Protein AF-A0AAW0K4C6-F1 (afdb_monomer)

Sequence (108 aa):
MDMCTRLPRHKAIMAHTYTTPWLLVVAELLILVSITESKVPAIIVFGDSTVDAGNNNVYVTLVKSNFRPYGRDFAGGRPTGRFSNGRIPPDFISEAFVPPPPLPKINY

Solvent-accessible surface area (backbone atoms only — not comparable to full-atom values): 6890 Å² total; per-residue (Å²): 140,83,86,80,86,74,77,60,68,70,60,55,53,55,52,50,68,63,47,52,60,54,53,49,54,52,49,53,52,53,52,55,61,71,69,61,78,85,73,44,94,74,85,86,85,84,81,57,63,74,66,36,76,25,68,61,66,82,52,97,58,98,71,77,25,68,46,84,73,19,10,47,74,37,94,84,45,50,44,58,22,20,77,33,40,49,83,44,68,62,54,60,52,40,69,75,38,36,75,80,77,80,76,82,82,81,81,130

InterPro domains:
  IPR036514 SGNH hydrolase superfamily [G3DSA:3.40.50.1110] (33-108)
  IPR050592 GDSL lipolytic enzyme [PTHR45642] (30-98)

pLDDT: mean 81.93, std 11.01, range [44.47, 94.88]

Secondary structure (DSSP, 8-state):
--------HHHHHHHHHHHHHHHHHHHHHHHHHHH-----S------STTT-SSGGGTS--S---SSTTTTTTSTT----SSSSSS--HHHHHHHHHSPPPPPP----

Mean predicted aligned error: 12.18 Å

Foldseek 3Di:
DDDDDDDDPVVVVVVCVVVVVVVVVVVVVVVVVVPDDQADADDDDDDDLLPDQQPVVVDDDPDWQQDPPACCPPDPNGRRRHPHVHDGPVVVVCVVHHDDDPDPDPDD

Structure (mmCIF, N/CA/C/O backbone):
data_AF-A0AAW0K4C6-F1
#
_entry.id   AF-A0AAW0K4C6-F1
#
loop_
_atom_site.group_PDB
_atom_site.id
_atom_site.type_symbol
_atom_site.label_atom_id
_atom_site.label_alt_id
_atom_site.label_comp_id
_atom_site.label_asym_id
_atom_site.label_entity_id
_atom_site.label_seq_id
_atom_site.pdbx_PDB_ins_code
_atom_site.Cartn_x
_atom_site.Cartn_y
_atom_site.Cartn_z
_atom_site.occupancy
_atom_site.B_iso_or_equiv
_atom_site.auth_seq_id
_atom_site.auth_comp_id
_atom_site.auth_asym_id
_atom_site.auth_atom_id
_atom_site.pdbx_PDB_model_num
ATOM 1 N N . MET A 1 1 ? 63.226 -11.964 -36.487 1.00 46.97 1 MET A N 1
ATOM 2 C CA . MET A 1 1 ? 62.438 -10.866 -37.089 1.00 46.97 1 MET A CA 1
ATOM 3 C C . MET A 1 1 ? 61.650 -11.467 -38.238 1.00 46.97 1 MET A C 1
ATOM 5 O O . MET A 1 1 ? 62.233 -12.250 -38.963 1.00 46.97 1 MET A O 1
ATOM 9 N N . ASP A 1 2 ? 60.391 -11.205 -38.518 1.00 62.09 2 ASP A N 1
ATOM 10 C CA . ASP A 1 2 ? 59.280 -10.533 -37.855 1.00 62.09 2 ASP A CA 1
ATOM 11 C C . ASP A 1 2 ? 58.101 -10.872 -38.791 1.00 62.09 2 ASP A C 1
ATOM 13 O O . ASP A 1 2 ? 58.169 -10.560 -39.977 1.00 62.09 2 ASP A O 1
ATOM 17 N N . MET A 1 3 ? 57.081 -11.598 -38.330 1.00 44.47 3 MET A N 1
ATOM 18 C CA . MET A 1 3 ? 55.871 -11.886 -39.123 1.00 44.47 3 MET A CA 1
ATOM 19 C C . MET A 1 3 ? 54.642 -11.622 -38.255 1.00 44.47 3 MET A C 1
ATOM 21 O O . MET A 1 3 ? 53.819 -12.489 -37.977 1.00 44.47 3 MET A O 1
ATOM 25 N N . CYS A 1 4 ? 54.559 -10.378 -37.789 1.00 54.62 4 CYS A N 1
ATOM 26 C CA . CYS A 1 4 ? 53.401 -9.829 -37.106 1.00 54.62 4 CYS A CA 1
ATOM 27 C C . CYS A 1 4 ? 52.230 -9.635 -38.092 1.00 54.62 4 CYS A C 1
ATOM 29 O O . CYS A 1 4 ? 52.296 -8.876 -39.064 1.00 54.62 4 CYS A O 1
ATOM 31 N N . THR A 1 5 ? 51.145 -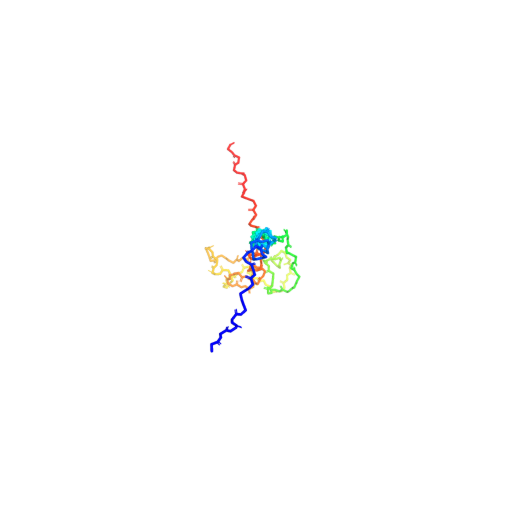10.350 -37.816 1.00 58.41 5 THR A N 1
ATOM 32 C CA . THR A 1 5 ? 49.851 -10.402 -38.502 1.00 58.41 5 THR A CA 1
ATOM 33 C C . THR A 1 5 ? 49.136 -9.042 -38.554 1.00 58.41 5 THR A C 1
ATOM 35 O O . THR A 1 5 ? 48.284 -8.739 -37.718 1.00 58.41 5 THR A O 1
ATOM 38 N N . ARG A 1 6 ? 49.435 -8.202 -39.553 1.00 61.72 6 ARG A N 1
ATOM 39 C CA . ARG A 1 6 ? 48.671 -6.968 -39.820 1.00 61.72 6 ARG A CA 1
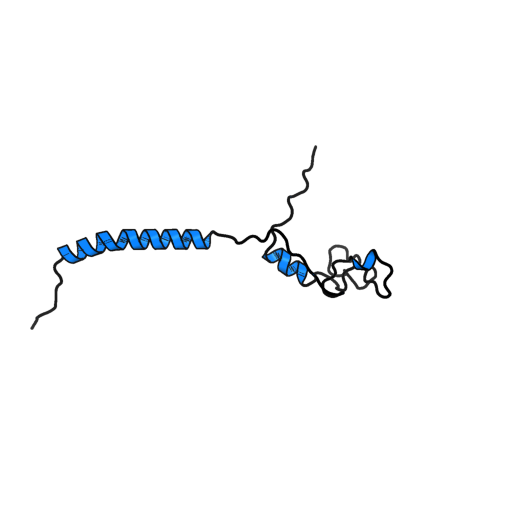ATOM 40 C C . ARG A 1 6 ? 47.462 -7.264 -40.714 1.00 61.72 6 ARG A C 1
ATOM 42 O O . ARG A 1 6 ? 47.600 -7.402 -41.927 1.00 61.72 6 ARG A O 1
ATOM 49 N N . LEU A 1 7 ? 46.267 -7.336 -40.119 1.00 62.50 7 LEU A N 1
ATOM 50 C CA . LEU A 1 7 ? 45.004 -7.323 -40.868 1.00 62.50 7 LEU A CA 1
ATOM 51 C C . LEU A 1 7 ? 44.940 -6.072 -41.769 1.00 62.50 7 LEU A C 1
ATOM 53 O O . LEU A 1 7 ? 45.313 -4.978 -41.334 1.00 62.50 7 LEU A O 1
ATOM 57 N N . PRO A 1 8 ? 44.476 -6.195 -43.024 1.00 71.44 8 PRO A N 1
ATOM 58 C CA . PRO A 1 8 ? 44.483 -5.079 -43.957 1.00 71.44 8 PRO A CA 1
ATOM 59 C C . PRO A 1 8 ? 43.475 -4.003 -43.522 1.00 71.44 8 PRO A C 1
ATOM 61 O O . PRO A 1 8 ? 42.306 -4.303 -43.274 1.00 71.44 8 PRO A O 1
ATOM 64 N N . ARG A 1 9 ? 43.922 -2.738 -43.456 1.00 68.62 9 ARG A N 1
ATOM 65 C CA . ARG A 1 9 ? 43.159 -1.588 -42.914 1.00 68.62 9 ARG A CA 1
ATOM 66 C C . ARG A 1 9 ? 41.728 -1.459 -43.456 1.00 68.62 9 ARG A C 1
ATOM 68 O O . ARG A 1 9 ? 40.842 -1.056 -42.715 1.00 68.62 9 ARG A O 1
ATOM 75 N N . HIS A 1 10 ? 41.478 -1.831 -44.714 1.00 63.00 10 HIS A N 1
ATOM 76 C CA . HIS A 1 10 ? 40.143 -1.757 -45.319 1.00 63.00 10 HIS A CA 1
ATOM 77 C C . HIS A 1 10 ? 39.131 -2.731 -44.687 1.00 63.00 10 HIS A C 1
ATOM 79 O O . HIS A 1 10 ? 37.949 -2.409 -44.599 1.00 63.00 10 HIS A O 1
ATOM 85 N N . LYS A 1 11 ? 39.578 -3.899 -44.198 1.00 66.75 11 LYS A N 1
ATOM 86 C CA . LYS A 1 11 ? 38.705 -4.869 -43.514 1.00 66.75 11 LYS A CA 1
ATOM 87 C C . LYS A 1 11 ? 38.309 -4.385 -42.122 1.00 66.75 11 LYS A C 1
ATOM 89 O O . LYS A 1 11 ? 37.174 -4.594 -41.713 1.00 66.75 11 LYS A O 1
ATOM 94 N N . ALA A 1 12 ? 39.220 -3.697 -41.430 1.00 63.94 12 ALA A N 1
ATOM 95 C CA . ALA A 1 12 ? 38.928 -3.076 -40.140 1.00 63.94 12 ALA A CA 1
ATOM 96 C C . ALA A 1 12 ? 37.881 -1.958 -40.285 1.00 63.94 12 ALA A C 1
ATOM 98 O O . ALA A 1 12 ? 36.898 -1.947 -39.555 1.00 63.94 12 ALA A O 1
ATOM 99 N N . ILE A 1 13 ? 38.029 -1.077 -41.283 1.00 71.94 13 ILE A N 1
ATOM 100 C CA . ILE A 1 13 ? 37.076 0.018 -41.542 1.00 71.94 13 ILE A CA 1
ATOM 101 C C . ILE A 1 13 ? 35.675 -0.525 -41.863 1.00 71.94 13 ILE A C 1
ATOM 103 O O . ILE A 1 13 ? 34.702 -0.056 -41.279 1.00 71.94 13 ILE A O 1
ATOM 107 N N . MET A 1 14 ? 35.572 -1.557 -42.713 1.00 68.50 14 MET A N 1
ATOM 108 C CA . MET A 1 14 ? 34.282 -2.202 -42.988 1.00 68.50 14 MET A CA 1
ATOM 109 C C . MET A 1 14 ? 33.665 -2.840 -41.735 1.00 68.50 14 MET A C 1
ATOM 111 O O . MET A 1 14 ? 32.472 -2.685 -41.496 1.00 68.50 14 MET A O 1
ATOM 115 N N . ALA A 1 15 ? 34.450 -3.518 -40.893 1.00 69.75 15 ALA A N 1
ATOM 116 C CA . ALA A 1 15 ? 33.936 -4.097 -39.650 1.00 69.75 15 ALA A CA 1
ATOM 117 C C . ALA A 1 15 ? 33.393 -3.022 -38.689 1.00 69.75 15 ALA A C 1
ATOM 119 O O . ALA A 1 15 ? 32.349 -3.216 -38.063 1.00 69.75 15 ALA A O 1
ATOM 120 N N . HIS A 1 16 ? 34.050 -1.863 -38.611 1.00 69.44 16 HIS A N 1
ATOM 121 C CA . HIS A 1 16 ? 33.585 -0.739 -37.798 1.00 69.44 16 HIS A CA 1
ATOM 122 C C . HIS A 1 16 ? 32.274 -0.137 -38.313 1.00 69.44 16 HIS A C 1
ATOM 124 O O . HIS A 1 16 ? 31.408 0.174 -37.502 1.00 69.44 16 HIS A O 1
ATOM 130 N N . THR A 1 17 ? 32.073 -0.030 -39.630 1.00 77.94 17 THR A N 1
ATOM 131 C CA . THR A 1 17 ? 30.820 0.517 -40.188 1.00 77.94 17 THR A CA 1
ATOM 132 C C . THR A 1 17 ? 29.594 -0.359 -39.923 1.00 77.94 17 THR A C 1
ATOM 134 O O . THR A 1 17 ? 28.491 0.168 -39.842 1.00 77.94 17 THR A O 1
ATOM 137 N N . TYR A 1 18 ? 29.767 -1.676 -39.754 1.00 79.38 18 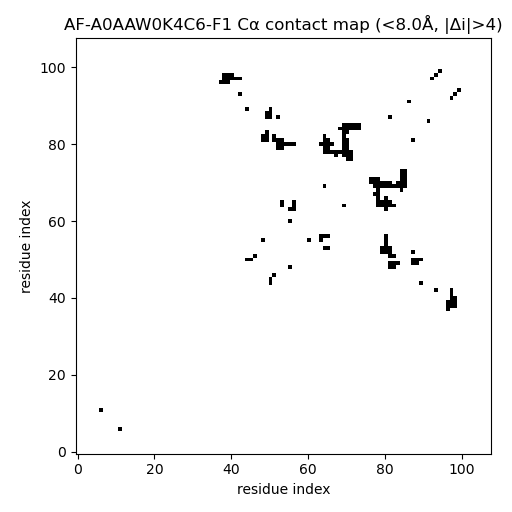TYR A N 1
ATOM 138 C CA . TYR A 1 18 ? 28.656 -2.590 -39.443 1.00 79.38 18 TYR A CA 1
ATOM 139 C C . TYR A 1 18 ? 28.416 -2.782 -37.939 1.00 79.38 18 TYR A C 1
ATOM 141 O O . TYR A 1 18 ? 27.294 -3.061 -37.527 1.00 79.38 18 TYR A O 1
ATOM 149 N N . THR A 1 19 ? 29.447 -2.634 -37.105 1.00 81.69 19 THR A N 1
ATOM 150 C CA . THR A 1 19 ? 29.347 -2.883 -35.653 1.00 81.69 19 THR A CA 1
ATOM 151 C C . THR A 1 19 ? 28.867 -1.669 -34.861 1.00 81.69 19 THR A C 1
ATOM 153 O O . THR A 1 19 ? 28.137 -1.832 -33.886 1.00 81.69 19 THR A O 1
ATOM 156 N N . THR A 1 20 ? 29.211 -0.450 -35.282 1.00 84.69 20 THR A N 1
ATOM 157 C CA . THR A 1 20 ? 28.769 0.785 -34.615 1.00 84.69 20 THR A CA 1
ATOM 158 C C . THR A 1 20 ? 27.250 1.000 -34.603 1.00 84.69 20 THR A C 1
ATOM 160 O O . THR A 1 20 ? 26.749 1.305 -33.521 1.00 84.69 20 THR A O 1
ATOM 163 N N . PRO A 1 21 ? 26.469 0.799 -35.690 1.00 92.25 21 PRO A N 1
ATOM 164 C CA . PRO A 1 21 ? 25.019 0.987 -35.624 1.00 92.25 21 PRO A CA 1
ATOM 165 C C . PRO A 1 21 ? 24.353 -0.027 -34.689 1.00 92.25 21 PRO A C 1
ATOM 167 O O . PRO A 1 21 ? 23.436 0.327 -33.959 1.00 92.25 21 PRO A O 1
ATOM 170 N N . TRP A 1 22 ? 24.849 -1.266 -34.642 1.00 92.19 22 TRP A N 1
ATOM 171 C CA . TRP A 1 22 ? 24.332 -2.285 -33.728 1.00 92.19 22 TRP A CA 1
ATOM 172 C C . TRP A 1 22 ? 24.553 -1.905 -32.261 1.00 92.19 22 TRP A C 1
ATOM 174 O O . TRP A 1 22 ? 23.642 -2.020 -31.445 1.00 92.19 22 TRP A O 1
ATOM 184 N N . LEU A 1 23 ? 25.742 -1.396 -31.928 1.00 91.81 23 LEU A N 1
ATOM 185 C CA . LEU A 1 23 ? 26.042 -0.920 -30.576 1.00 91.81 23 LEU A CA 1
ATOM 186 C C . LEU A 1 23 ? 25.157 0.264 -30.170 1.00 91.81 23 LEU A C 1
ATOM 188 O O . LEU A 1 23 ? 24.727 0.321 -29.020 1.00 91.81 23 LEU A O 1
ATOM 192 N N . LEU A 1 24 ? 24.851 1.172 -31.101 1.00 93.31 24 LEU A N 1
ATOM 193 C CA . LEU A 1 24 ? 23.944 2.296 -30.853 1.00 93.31 24 LEU A CA 1
ATOM 194 C C . LEU A 1 24 ? 22.505 1.827 -30.615 1.00 93.31 24 LEU A C 1
ATOM 196 O O . LEU A 1 24 ? 21.898 2.235 -29.632 1.00 93.31 24 LEU A O 1
ATOM 200 N N . VAL A 1 25 ? 21.995 0.903 -31.434 1.00 94.88 25 VAL A N 1
ATOM 201 C CA . VAL A 1 25 ? 20.651 0.325 -31.253 1.00 94.88 25 VAL A CA 1
ATOM 202 C C . VAL A 1 25 ? 20.533 -0.406 -29.914 1.00 94.88 25 VAL A C 1
ATOM 204 O O . VAL A 1 25 ? 19.537 -0.258 -29.208 1.00 94.88 25 VAL A O 1
ATOM 207 N N . VAL A 1 26 ? 21.557 -1.173 -29.526 1.00 94.75 26 VAL A N 1
ATOM 208 C CA . VAL A 1 26 ? 21.584 -1.838 -28.215 1.00 94.75 26 VAL A CA 1
ATOM 209 C C . VAL A 1 26 ? 21.62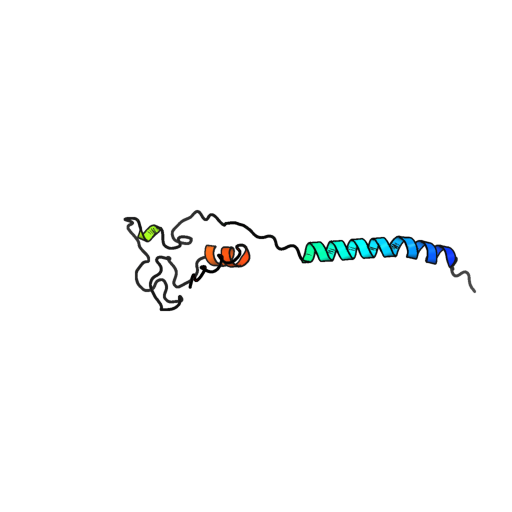0 -0.806 -27.086 1.00 94.75 26 VAL A C 1
ATOM 211 O O . VAL A 1 26 ? 20.890 -0.960 -26.111 1.00 94.75 26 VAL A O 1
ATOM 214 N N . ALA A 1 27 ? 22.413 0.260 -27.212 1.00 94.56 27 ALA A N 1
ATOM 215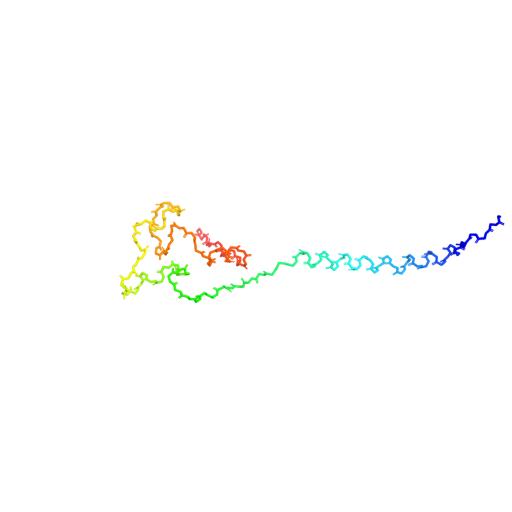 C CA . ALA A 1 27 ? 22.462 1.324 -26.212 1.00 94.56 27 ALA A CA 1
ATOM 216 C C . ALA A 1 27 ? 21.110 2.046 -26.066 1.00 94.56 27 ALA A C 1
ATOM 218 O O . ALA A 1 27 ? 20.648 2.248 -24.945 1.00 94.56 27 ALA A O 1
ATOM 219 N N . GLU A 1 28 ? 20.441 2.371 -27.172 1.00 93.06 28 GLU A N 1
ATOM 220 C CA . GLU A 1 28 ? 19.103 2.976 -27.171 1.00 93.06 28 GLU A CA 1
ATOM 221 C C . GLU A 1 28 ? 18.056 2.055 -26.533 1.00 93.06 28 GLU A C 1
ATOM 223 O O . GLU A 1 28 ? 17.254 2.506 -25.713 1.00 93.06 28 GLU A O 1
ATOM 228 N N . LEU A 1 29 ? 18.099 0.753 -26.834 1.00 92.81 29 LEU A N 1
ATOM 229 C CA . LEU A 1 29 ? 17.208 -0.233 -26.222 1.00 92.81 29 LEU A CA 1
ATOM 230 C C . LEU A 1 29 ? 17.434 -0.343 -24.705 1.00 92.81 29 LEU A C 1
ATOM 232 O O . LEU A 1 29 ? 16.472 -0.405 -23.941 1.00 92.81 29 LEU A O 1
ATOM 236 N N . LEU A 1 30 ? 18.691 -0.329 -24.254 1.00 91.75 30 LEU A N 1
ATOM 237 C CA . LEU A 1 30 ? 19.031 -0.357 -22.828 1.00 91.75 30 LEU A CA 1
ATOM 238 C C . LEU A 1 30 ? 18.562 0.909 -22.097 1.00 91.75 30 LEU A C 1
ATOM 240 O O . LEU A 1 30 ? 18.084 0.824 -20.962 1.00 91.75 30 LEU A O 1
ATOM 244 N N . ILE A 1 31 ? 18.643 2.073 -22.748 1.00 92.56 31 ILE A N 1
ATOM 245 C CA . ILE A 1 31 ? 18.099 3.329 -22.214 1.00 92.56 31 ILE A CA 1
ATOM 246 C C . ILE A 1 31 ? 16.573 3.235 -22.100 1.00 92.56 31 ILE A C 1
ATOM 248 O O . ILE A 1 31 ? 16.027 3.577 -21.052 1.00 92.56 31 ILE A O 1
ATOM 252 N N . LEU A 1 32 ? 15.888 2.711 -23.123 1.00 89.38 32 LEU A N 1
ATOM 253 C CA . LEU A 1 32 ? 14.432 2.542 -23.116 1.00 89.38 32 LEU A CA 1
ATOM 254 C C . LEU A 1 32 ? 13.955 1.625 -21.977 1.00 89.38 32 LEU A C 1
ATOM 256 O O . LEU A 1 32 ? 12.987 1.948 -21.294 1.00 89.38 32 LEU A O 1
ATOM 260 N N . VAL A 1 33 ? 14.651 0.513 -21.733 1.00 87.12 33 VAL A N 1
ATOM 261 C CA . VAL A 1 33 ? 14.342 -0.397 -20.613 1.00 87.12 33 VAL A CA 1
ATOM 262 C C . VAL A 1 33 ? 14.597 0.272 -19.257 1.00 87.12 33 VAL A C 1
ATOM 264 O O . VAL A 1 33 ? 13.866 0.036 -18.301 1.00 87.12 33 VAL A O 1
ATOM 267 N N . SER A 1 34 ? 15.597 1.151 -19.167 1.00 84.25 34 SER A N 1
ATOM 268 C CA . SER A 1 34 ? 15.917 1.863 -17.922 1.00 84.25 34 SER A CA 1
ATOM 269 C C . SER A 1 34 ? 14.871 2.918 -17.543 1.00 84.25 34 SER A C 1
ATOM 271 O O . SER A 1 34 ? 14.730 3.232 -16.364 1.00 84.25 34 SER A O 1
ATOM 273 N N . ILE A 1 35 ? 14.135 3.467 -18.517 1.00 83.31 35 ILE A N 1
ATOM 274 C CA . ILE A 1 35 ? 13.086 4.473 -18.272 1.00 83.31 35 ILE A CA 1
ATOM 275 C C . ILE A 1 35 ? 11.693 3.867 -18.061 1.00 83.31 35 ILE A C 1
ATOM 277 O O . ILE A 1 35 ? 10.754 4.595 -17.733 1.00 83.31 35 ILE A O 1
ATOM 281 N N . THR A 1 36 ? 11.517 2.557 -18.258 1.00 77.06 36 THR A N 1
ATOM 282 C CA . THR A 1 36 ? 10.210 1.922 -18.064 1.00 77.06 36 THR A CA 1
ATOM 283 C C . THR A 1 36 ? 9.947 1.674 -16.579 1.00 77.06 36 THR A C 1
ATOM 285 O O . THR A 1 36 ? 10.527 0.772 -15.980 1.00 77.06 36 THR A O 1
ATOM 288 N N . GLU A 1 37 ? 9.038 2.444 -15.982 1.00 74.56 37 GLU A N 1
ATOM 289 C CA . GLU A 1 37 ? 8.512 2.164 -14.642 1.00 74.56 37 GLU A CA 1
ATOM 290 C C . GLU A 1 37 ? 7.322 1.197 -14.726 1.00 74.56 37 GLU A C 1
ATOM 292 O O . GLU A 1 37 ? 6.298 1.502 -15.346 1.00 74.56 37 GLU A O 1
ATOM 297 N N . SER A 1 38 ? 7.407 0.042 -14.062 1.00 73.06 38 SER A N 1
ATOM 298 C CA . SER A 1 38 ? 6.264 -0.861 -13.903 1.00 73.06 38 SER A CA 1
ATOM 299 C C . SER A 1 38 ? 5.340 -0.348 -12.794 1.00 73.06 38 SER A C 1
ATOM 301 O O . SER A 1 38 ? 5.630 -0.527 -11.610 1.00 73.06 38 SER A O 1
ATOM 303 N N . LYS A 1 39 ? 4.225 0.288 -13.164 1.00 78.12 39 LYS A N 1
ATOM 304 C CA . LYS A 1 39 ? 3.214 0.770 -12.208 1.00 78.12 39 LYS A CA 1
ATOM 305 C C . LYS A 1 39 ? 2.115 -0.265 -12.029 1.00 78.12 39 LYS A C 1
ATOM 307 O O . LYS A 1 39 ? 1.543 -0.738 -13.011 1.00 78.12 39 LYS A O 1
ATOM 312 N N . VAL A 1 40 ? 1.802 -0.591 -10.778 1.00 85.06 40 VAL A N 1
ATOM 313 C CA . VAL A 1 40 ? 0.691 -1.486 -10.446 1.00 85.06 40 VAL A CA 1
ATOM 314 C C . VAL A 1 40 ? -0.549 -0.629 -10.170 1.00 85.06 40 VAL A C 1
ATOM 316 O O . VAL A 1 40 ? -0.480 0.278 -9.341 1.00 85.06 40 VAL A O 1
ATOM 319 N N . PRO A 1 41 ? -1.692 -0.876 -10.842 1.00 83.75 41 PRO A N 1
ATOM 320 C CA . PRO A 1 41 ? -2.875 -0.026 -10.698 1.00 83.75 41 PRO A CA 1
ATOM 321 C C . PRO A 1 41 ? -3.537 -0.144 -9.319 1.00 83.75 41 PRO A C 1
ATOM 323 O O . PRO A 1 41 ? -4.128 0.822 -8.845 1.00 83.75 41 PRO A O 1
ATOM 326 N N . ALA A 1 42 ? -3.459 -1.316 -8.681 1.00 87.12 42 ALA A N 1
ATOM 327 C CA . ALA A 1 42 ? -4.010 -1.559 -7.353 1.00 87.12 42 ALA A CA 1
ATOM 328 C C . ALA A 1 42 ? -3.356 -2.776 -6.685 1.00 87.12 42 ALA A C 1
ATOM 330 O O . ALA A 1 42 ? -2.957 -3.727 -7.357 1.00 87.12 42 ALA A O 1
ATOM 331 N N . ILE A 1 43 ? -3.325 -2.769 -5.352 1.00 88.94 43 ILE A N 1
ATOM 332 C CA . ILE A 1 43 ? -2.972 -3.927 -4.527 1.00 88.94 43 ILE A CA 1
ATOM 333 C C . ILE A 1 43 ? -4.221 -4.336 -3.752 1.00 88.94 43 ILE A C 1
ATOM 335 O O . ILE A 1 43 ? -4.814 -3.518 -3.050 1.00 88.94 43 ILE A O 1
ATOM 339 N N . ILE A 1 44 ? -4.607 -5.604 -3.869 1.00 91.75 44 ILE A N 1
ATOM 340 C CA . ILE A 1 44 ? -5.702 -6.192 -3.095 1.00 91.75 44 ILE A CA 1
ATOM 341 C C . ILE A 1 44 ? -5.074 -7.059 -2.008 1.00 91.75 44 ILE A C 1
ATOM 343 O O . ILE A 1 44 ? -4.322 -7.985 -2.309 1.00 91.75 44 ILE A O 1
ATOM 347 N N . VAL A 1 45 ? -5.361 -6.739 -0.748 1.00 91.69 45 VAL A N 1
ATOM 348 C CA . VAL A 1 45 ? -4.751 -7.391 0.414 1.00 91.69 45 VAL A CA 1
ATOM 349 C C . VAL A 1 45 ? -5.796 -8.211 1.154 1.00 91.69 45 VAL A C 1
ATOM 351 O O . VAL A 1 45 ? -6.827 -7.687 1.566 1.00 91.69 45 VAL A O 1
ATOM 354 N N . PHE A 1 46 ? -5.495 -9.491 1.350 1.00 93.88 46 PHE A N 1
ATOM 355 C CA . PHE A 1 46 ? -6.274 -10.407 2.176 1.00 93.88 46 PHE A CA 1
ATOM 356 C C . PHE A 1 46 ? -5.433 -10.833 3.377 1.00 93.88 46 PHE A C 1
ATOM 358 O O . PHE A 1 46 ? -4.232 -11.067 3.234 1.00 93.88 46 PHE A O 1
ATOM 365 N N . GLY A 1 47 ? -6.049 -10.952 4.551 1.00 92.75 47 GLY A N 1
ATOM 366 C CA . GLY A 1 47 ? -5.353 -11.418 5.746 1.00 92.75 47 GLY A CA 1
ATOM 367 C C . GLY A 1 47 ? -6.114 -11.136 7.036 1.00 92.75 47 GLY A C 1
ATOM 368 O O . GLY A 1 47 ? -7.339 -11.026 7.034 1.00 92.75 47 GLY A O 1
ATOM 369 N N . ASP A 1 48 ? -5.358 -11.050 8.127 1.00 89.44 48 ASP A N 1
ATOM 370 C CA . ASP A 1 48 ? -5.843 -10.819 9.486 1.00 89.44 48 ASP A CA 1
ATOM 371 C C . ASP A 1 48 ? -5.571 -9.378 9.969 1.00 89.44 48 ASP A C 1
ATOM 373 O O . ASP A 1 48 ? -5.340 -8.458 9.180 1.00 89.44 48 ASP A O 1
ATOM 377 N N . SER A 1 49 ? -5.591 -9.173 11.288 1.00 89.44 49 SER A N 1
ATOM 378 C CA . SER A 1 49 ? -5.337 -7.889 11.946 1.00 89.44 49 SER A CA 1
ATOM 379 C C . SER A 1 49 ? -4.001 -7.235 11.572 1.00 89.44 49 SER A C 1
ATOM 381 O O . SER A 1 49 ? -3.896 -6.010 11.637 1.00 89.44 49 SER A O 1
ATOM 383 N N . THR A 1 50 ? -2.995 -8.010 11.158 1.00 90.88 50 THR A N 1
ATOM 384 C CA . THR A 1 50 ? -1.649 -7.520 10.806 1.00 90.88 50 THR A CA 1
ATOM 385 C C . THR A 1 50 ? -1.659 -6.645 9.555 1.00 90.88 50 THR A C 1
ATOM 387 O O . THR A 1 50 ? -0.845 -5.730 9.412 1.00 90.88 50 THR A O 1
ATOM 390 N N . VAL A 1 51 ? -2.583 -6.926 8.638 1.00 91.75 51 VAL A N 1
ATOM 391 C CA . VAL A 1 51 ? -2.722 -6.218 7.360 1.00 91.75 51 VAL A CA 1
ATOM 392 C C . VAL A 1 51 ? -3.996 -5.379 7.298 1.00 91.75 51 VAL A C 1
ATOM 394 O O . VAL A 1 51 ? -4.251 -4.719 6.291 1.00 91.75 51 VAL A O 1
ATOM 397 N N . ASP A 1 52 ? -4.786 -5.375 8.372 1.00 89.88 52 ASP A N 1
ATOM 398 C CA . ASP A 1 52 ? -6.018 -4.607 8.446 1.00 89.88 52 ASP A CA 1
ATOM 399 C C . ASP A 1 52 ? -5.743 -3.117 8.708 1.00 89.88 52 ASP A C 1
ATOM 401 O O . ASP A 1 52 ? -5.213 -2.708 9.746 1.00 89.88 52 ASP A O 1
ATOM 405 N N . ALA A 1 53 ? -6.165 -2.288 7.755 1.00 87.69 53 ALA A N 1
ATOM 406 C CA . ALA A 1 53 ? -6.073 -0.836 7.816 1.00 87.69 53 ALA A CA 1
ATOM 407 C C . ALA A 1 53 ? -7.143 -0.178 8.715 1.00 87.69 53 ALA A C 1
ATOM 409 O O . ALA A 1 53 ? -7.148 1.050 8.834 1.00 87.69 53 ALA A O 1
ATOM 410 N N . GLY A 1 54 ? -8.036 -0.965 9.327 1.00 88.06 54 GLY A N 1
ATOM 411 C CA . GLY A 1 54 ? -9.104 -0.496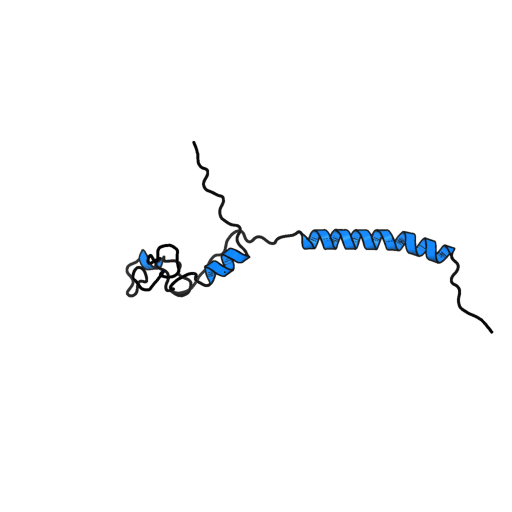 10.216 1.00 88.06 54 GLY A CA 1
ATOM 412 C C . GLY A 1 54 ? -10.509 -0.940 9.825 1.00 88.06 54 GLY A C 1
ATOM 413 O O . GLY A 1 54 ? -11.481 -0.438 10.394 1.00 88.06 54 GLY A O 1
ATOM 414 N N . ASN A 1 55 ? -10.638 -1.893 8.902 1.00 88.00 55 ASN A N 1
ATOM 415 C CA . ASN A 1 55 ? -11.911 -2.496 8.517 1.00 88.00 55 ASN A CA 1
ATOM 416 C C . ASN A 1 55 ? -12.617 -3.131 9.728 1.00 88.00 55 ASN A C 1
ATOM 418 O O . ASN A 1 55 ? -13.833 -3.019 9.893 1.00 88.00 55 ASN A O 1
ATOM 422 N N . ASN A 1 56 ? -11.845 -3.712 10.645 1.00 86.50 56 ASN A N 1
ATOM 423 C CA . ASN A 1 56 ? -12.345 -4.320 11.872 1.00 86.50 56 ASN A CA 1
ATOM 424 C C . ASN A 1 56 ? -13.042 -3.334 12.838 1.00 86.50 56 ASN A C 1
ATOM 426 O O . ASN A 1 56 ? -13.780 -3.753 13.729 1.00 86.50 56 ASN A O 1
ATOM 430 N N . ASN A 1 57 ? -12.885 -2.018 12.661 1.00 84.75 57 ASN A N 1
ATOM 431 C CA . ASN A 1 57 ? -13.612 -1.041 13.478 1.00 84.75 57 ASN A CA 1
ATOM 432 C C . ASN A 1 57 ? -15.093 -0.920 13.111 1.00 84.75 57 ASN A C 1
ATOM 434 O O . ASN A 1 57 ? -15.890 -0.540 13.976 1.00 84.75 57 ASN A O 1
ATOM 438 N N . VAL A 1 58 ? -15.442 -1.230 11.859 1.00 84.69 58 VAL A N 1
ATOM 439 C CA . VAL A 1 58 ? -16.800 -1.103 11.307 1.00 84.69 58 VAL A CA 1
ATOM 440 C C . VAL A 1 58 ? -17.719 -2.203 11.843 1.00 84.69 58 VAL A C 1
ATOM 442 O O . VAL A 1 58 ? -18.905 -1.968 12.061 1.00 84.69 58 VAL A O 1
ATOM 445 N N . TYR A 1 59 ? -17.167 -3.384 12.122 1.00 84.38 59 TYR A N 1
ATOM 446 C CA . TYR A 1 59 ? -17.923 -4.544 12.581 1.00 84.38 59 TYR A CA 1
ATOM 447 C C . TYR A 1 59 ? -17.856 -4.720 14.106 1.00 84.38 59 TYR A C 1
ATOM 449 O O . TYR A 1 59 ? -17.025 -4.134 14.813 1.00 84.38 59 TYR A O 1
ATOM 457 N N . VAL A 1 60 ? -18.783 -5.515 14.643 1.00 82.25 60 VAL A N 1
ATOM 458 C CA . VAL A 1 60 ? -18.786 -5.897 16.059 1.00 82.25 60 VAL A CA 1
ATOM 459 C C . VAL A 1 60 ? -17.869 -7.102 16.222 1.00 82.25 60 VAL A C 1
ATOM 461 O O . VAL A 1 60 ? -18.271 -8.243 16.013 1.00 82.25 60 VAL A O 1
ATOM 464 N N . THR A 1 61 ? -16.618 -6.831 16.569 1.00 81.56 61 THR A N 1
ATOM 465 C CA . THR A 1 61 ? -15.598 -7.842 16.844 1.00 81.56 61 THR A CA 1
ATOM 466 C C . THR A 1 61 ? -15.088 -7.714 18.273 1.00 81.56 61 THR A C 1
ATOM 468 O O . THR A 1 61 ? -15.197 -6.656 18.897 1.00 81.56 61 THR A O 1
ATOM 471 N N . LEU A 1 62 ? -14.559 -8.818 18.810 1.00 80.56 62 LEU A N 1
ATOM 472 C CA . LEU A 1 62 ? -14.111 -8.906 20.205 1.00 80.56 62 LEU A CA 1
ATOM 473 C C . LEU A 1 62 ? -12.903 -8.009 20.505 1.00 80.56 62 LEU A C 1
ATOM 475 O O . LEU A 1 62 ? -12.735 -7.563 21.635 1.00 80.56 62 LEU A O 1
ATOM 479 N N . VAL A 1 63 ? -12.059 -7.751 19.504 1.00 83.62 63 VAL A N 1
ATOM 480 C CA . VAL A 1 63 ? -10.821 -6.983 19.656 1.00 83.62 63 VAL A CA 1
ATOM 481 C C . VAL A 1 63 ? -10.823 -5.856 18.641 1.00 83.62 63 VAL A C 1
ATOM 483 O O . VAL A 1 63 ? -11.006 -6.112 17.456 1.00 83.62 63 VAL A O 1
ATOM 486 N N . LYS A 1 64 ? -10.590 -4.622 19.096 1.00 87.25 64 LYS A N 1
ATOM 487 C CA . LYS A 1 64 ? -10.464 -3.427 18.250 1.00 87.25 64 LYS A CA 1
ATOM 488 C C . LYS A 1 64 ? -9.104 -2.763 18.448 1.00 87.25 64 LYS A C 1
ATOM 490 O O . LYS A 1 64 ? -8.377 -3.083 19.380 1.00 87.25 64 LYS A O 1
ATOM 495 N N . SER A 1 65 ? -8.776 -1.828 17.571 1.00 86.00 65 SER A N 1
ATOM 496 C CA . SER A 1 65 ? -7.515 -1.070 17.577 1.00 86.00 65 SER A CA 1
ATOM 497 C C . SER A 1 65 ? -7.763 0.432 17.367 1.00 86.00 65 SER A C 1
ATOM 499 O O . SER A 1 65 ? -6.890 1.197 16.960 1.00 86.00 65 SER A O 1
ATOM 501 N N . ASN A 1 66 ? -8.982 0.886 17.672 1.00 84.88 66 ASN A N 1
ATOM 502 C CA . ASN A 1 66 ? -9.401 2.290 17.660 1.00 84.88 66 ASN A CA 1
ATOM 503 C C . ASN A 1 66 ? -9.155 3.013 18.999 1.00 84.88 66 ASN A C 1
ATOM 505 O O . ASN A 1 66 ? -9.774 4.041 19.270 1.00 84.88 66 ASN A O 1
ATOM 509 N N . PHE A 1 67 ? -8.255 2.498 19.836 1.00 86.12 67 PHE A N 1
ATOM 510 C CA . PHE A 1 67 ? -7.872 3.092 21.116 1.00 86.12 67 PHE A CA 1
ATOM 511 C C . PHE A 1 67 ? -6.345 3.171 21.253 1.00 86.12 67 PHE A C 1
ATOM 513 O O . PHE A 1 67 ? -5.599 2.561 20.492 1.00 86.12 67 PHE A O 1
ATOM 520 N N . ARG A 1 68 ? -5.855 3.963 22.211 1.00 85.12 68 ARG A N 1
ATOM 521 C CA . ARG A 1 68 ? -4.411 4.074 22.488 1.00 85.12 68 ARG A CA 1
ATOM 522 C C . ARG A 1 68 ? -3.886 2.738 23.038 1.00 85.12 68 ARG A C 1
ATOM 524 O O . ARG A 1 68 ? -4.562 2.163 23.879 1.00 85.12 68 ARG A O 1
ATOM 531 N N . PRO A 1 69 ? -2.693 2.255 22.658 1.00 86.38 69 PRO A N 1
ATOM 532 C CA . PRO A 1 69 ? -1.570 3.010 22.094 1.00 86.38 69 PRO A CA 1
ATOM 533 C C . PRO A 1 69 ? -1.510 3.053 20.560 1.00 86.38 69 PRO A C 1
ATOM 535 O O . PRO A 1 69 ? -0.607 3.691 20.023 1.00 86.38 69 PRO A O 1
ATOM 538 N N . TYR A 1 70 ? -2.445 2.408 19.860 1.00 87.56 70 TYR A N 1
ATOM 539 C CA . TYR A 1 70 ? -2.402 2.278 18.405 1.00 87.56 70 TYR A CA 1
ATOM 540 C C . TYR A 1 70 ? -2.450 3.637 17.701 1.00 87.56 70 TYR A C 1
ATOM 542 O O . TYR A 1 70 ? -3.103 4.572 18.166 1.00 87.56 70 TYR A O 1
ATOM 550 N N . GLY A 1 71 ? -1.737 3.749 16.582 1.00 85.00 71 GLY A N 1
ATOM 551 C CA . GLY A 1 71 ? -1.627 4.983 15.802 1.00 85.00 71 GLY A CA 1
ATOM 552 C C . GLY A 1 71 ? -0.780 6.110 16.415 1.00 85.00 71 GLY A C 1
ATOM 553 O O . GLY A 1 71 ? -0.814 7.229 15.904 1.00 85.00 71 GLY A O 1
ATOM 554 N N . ARG A 1 72 ? -0.020 5.855 17.491 1.00 86.44 72 ARG A N 1
ATOM 555 C CA . ARG A 1 72 ? 0.838 6.866 18.140 1.00 86.44 72 ARG A CA 1
ATOM 556 C C . ARG A 1 72 ? 1.875 7.499 17.207 1.00 86.44 72 ARG A C 1
ATOM 558 O O . ARG A 1 72 ? 2.175 8.677 17.373 1.00 86.44 72 ARG A O 1
ATOM 565 N N . ASP A 1 73 ? 2.400 6.739 16.256 1.00 87.12 73 ASP A N 1
ATOM 566 C CA . ASP A 1 73 ? 3.490 7.171 15.378 1.00 87.12 73 ASP A CA 1
ATOM 567 C C . ASP A 1 73 ? 2.961 7.899 14.122 1.00 87.12 73 ASP A C 1
ATOM 569 O O . ASP A 1 73 ? 3.740 8.430 13.333 1.00 87.12 73 ASP A O 1
ATOM 573 N N . PHE A 1 74 ? 1.636 7.969 13.933 1.00 83.56 74 PHE A N 1
ATOM 574 C CA . PHE A 1 74 ? 1.020 8.818 12.912 1.00 83.56 74 PHE A CA 1
ATOM 575 C C . PHE A 1 74 ? 0.920 10.279 13.365 1.00 83.56 74 PHE A C 1
ATOM 577 O O . PHE A 1 74 ? 0.860 10.591 14.556 1.00 83.56 74 PHE A O 1
ATOM 584 N N . ALA A 1 75 ? 0.831 11.192 12.392 1.00 80.00 75 ALA A N 1
ATOM 585 C CA . ALA A 1 75 ? 0.648 12.615 12.653 1.00 80.00 75 ALA A CA 1
ATOM 586 C C . ALA A 1 75 ? -0.589 12.856 13.544 1.00 80.00 75 ALA A C 1
ATOM 588 O O . ALA A 1 75 ? -1.717 12.515 13.190 1.00 80.00 75 ALA A O 1
ATOM 589 N N . GLY A 1 76 ? -0.359 13.433 14.726 1.00 81.06 76 GLY A N 1
ATOM 590 C CA . GLY A 1 76 ? -1.395 13.697 15.728 1.00 81.06 76 GLY A CA 1
ATOM 591 C C . GLY A 1 76 ? -1.649 12.565 16.731 1.00 81.06 76 GLY A C 1
ATOM 592 O O . GLY A 1 76 ? -2.493 12.744 17.609 1.00 81.06 76 GLY A O 1
ATOM 593 N N . GLY A 1 77 ? -0.949 11.426 16.638 1.00 81.31 77 GLY A N 1
ATOM 594 C CA . GLY A 1 77 ? -1.006 10.335 17.623 1.00 81.31 77 GLY A CA 1
ATOM 595 C C . GLY A 1 77 ? -2.413 9.776 17.860 1.00 81.31 77 GLY A C 1
ATOM 596 O O . GLY A 1 77 ? -2.752 9.369 18.977 1.00 81.31 77 GLY A O 1
ATOM 597 N N . ARG A 1 78 ? -3.274 9.845 16.837 1.00 81.25 78 ARG A N 1
ATOM 598 C CA . ARG A 1 78 ? -4.677 9.427 16.915 1.00 81.25 78 ARG A CA 1
ATOM 599 C C . ARG A 1 78 ? -4.790 7.941 16.571 1.00 81.25 78 ARG A C 1
ATOM 601 O O . ARG A 1 78 ? -4.203 7.521 15.576 1.00 81.25 78 ARG A O 1
ATOM 608 N N . PRO A 1 79 ? -5.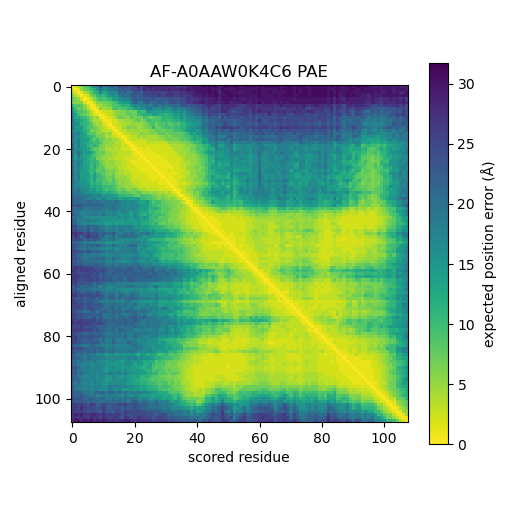591 7.163 17.320 1.00 81.88 79 PRO A N 1
ATOM 609 C CA . PRO A 1 79 ? -5.868 5.781 16.960 1.00 81.88 79 PRO A CA 1
ATOM 610 C C . PRO A 1 79 ? -6.460 5.678 15.561 1.00 81.88 79 PRO A C 1
ATOM 612 O O . PRO A 1 79 ? -7.483 6.293 15.264 1.00 81.88 79 PRO A O 1
ATOM 615 N N . THR A 1 80 ? -5.798 4.905 14.705 1.00 83.62 80 THR A N 1
ATOM 616 C CA . THR A 1 80 ? -6.165 4.758 13.292 1.00 83.62 80 THR A CA 1
ATOM 617 C C . THR A 1 80 ? -7.059 3.556 13.030 1.00 83.62 80 THR A C 1
ATOM 619 O O . THR A 1 80 ? -7.634 3.464 11.952 1.00 83.62 80 THR A O 1
ATOM 622 N N . GLY A 1 81 ? -7.191 2.631 13.989 1.00 86.38 81 GLY A N 1
ATOM 623 C CA . GLY A 1 81 ? -7.818 1.334 13.732 1.00 86.38 81 GLY A CA 1
ATOM 624 C C . GLY A 1 81 ? -6.879 0.277 13.181 1.00 86.38 81 GLY A C 1
ATOM 625 O O . GLY A 1 81 ? -7.323 -0.806 12.824 1.00 86.38 81 GLY A O 1
ATOM 626 N N . ARG A 1 82 ? -5.583 0.565 13.108 1.00 91.12 82 ARG A N 1
ATOM 627 C CA . ARG A 1 82 ? -4.572 -0.415 12.720 1.00 91.12 82 ARG A CA 1
ATOM 628 C C . ARG A 1 82 ? -4.039 -1.084 13.969 1.00 91.12 82 ARG A C 1
ATOM 630 O O . ARG A 1 82 ? -3.810 -0.410 14.970 1.00 91.12 82 ARG A O 1
ATOM 637 N N . PHE A 1 83 ? -3.768 -2.382 13.912 1.00 89.69 83 PHE A N 1
ATOM 638 C CA . PHE A 1 83 ? -3.107 -3.112 15.003 1.00 89.69 83 PHE A CA 1
ATOM 639 C C . PHE A 1 83 ? -1.594 -2.815 15.061 1.00 89.69 83 PHE A C 1
ATOM 641 O O . PHE A 1 83 ? -0.764 -3.700 15.229 1.00 89.69 83 PHE A O 1
ATOM 648 N N . SER A 1 84 ? -1.230 -1.543 14.897 1.00 89.44 84 SER A N 1
ATOM 649 C CA . SER A 1 84 ? 0.132 -1.019 14.871 1.00 89.44 84 SER A CA 1
ATOM 650 C C . SER A 1 84 ? 0.136 0.420 15.401 1.00 89.44 84 SER A C 1
ATOM 652 O O . SER A 1 84 ? -0.884 1.114 15.396 1.00 89.44 84 SER A O 1
ATOM 654 N N . ASN A 1 85 ? 1.294 0.896 15.857 1.00 89.94 85 ASN A N 1
ATOM 655 C CA . ASN A 1 85 ? 1.474 2.307 16.206 1.00 89.94 85 ASN A CA 1
ATOM 656 C C . ASN A 1 85 ? 1.581 3.202 14.963 1.00 89.94 85 ASN A C 1
ATOM 658 O O . ASN A 1 85 ? 1.371 4.406 15.070 1.00 89.94 85 ASN A O 1
ATOM 662 N N . GLY A 1 86 ? 1.859 2.623 13.795 1.00 87.62 86 GLY A N 1
ATOM 663 C CA . GLY A 1 86 ? 2.092 3.353 12.556 1.00 87.62 86 GLY A CA 1
ATOM 664 C C . GLY A 1 86 ? 1.669 2.552 11.328 1.00 87.62 86 GLY A C 1
ATOM 665 O O . GLY A 1 86 ? 0.619 1.903 11.315 1.00 87.62 86 GLY A O 1
ATOM 666 N N . ARG A 1 87 ? 2.498 2.618 10.285 1.00 90.12 87 ARG A N 1
ATOM 667 C CA . ARG A 1 87 ? 2.295 1.888 9.030 1.00 90.12 87 ARG A CA 1
ATOM 668 C C . ARG A 1 87 ? 2.293 0.366 9.245 1.00 90.12 87 ARG A C 1
ATOM 670 O O . ARG A 1 87 ? 2.913 -0.148 10.178 1.00 90.12 87 ARG A O 1
ATOM 677 N N . ILE A 1 88 ? 1.582 -0.341 8.376 1.00 92.69 88 ILE A N 1
ATOM 678 C CA . ILE A 1 88 ? 1.492 -1.812 8.303 1.00 92.69 88 ILE A CA 1
ATOM 679 C C . ILE A 1 88 ? 2.124 -2.303 6.988 1.00 92.69 88 ILE A C 1
ATOM 681 O O . ILE A 1 88 ? 2.329 -1.487 6.088 1.00 92.69 88 ILE A O 1
ATOM 685 N N . PRO A 1 89 ? 2.431 -3.606 6.824 1.00 93.81 89 PRO A N 1
ATOM 686 C CA . PRO A 1 89 ? 3.119 -4.111 5.630 1.00 93.81 89 PRO A CA 1
ATOM 687 C C . PRO A 1 89 ? 2.514 -3.662 4.283 1.00 93.81 89 PRO A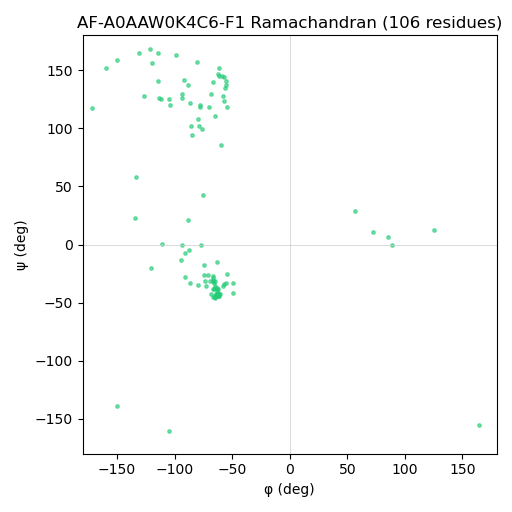 C 1
ATOM 689 O O . PRO A 1 89 ? 3.285 -3.246 3.417 1.00 93.81 89 PRO A O 1
ATOM 692 N N . PRO A 1 90 ? 1.174 -3.635 4.101 1.00 92.06 90 PRO A N 1
ATOM 693 C CA . PRO A 1 90 ? 0.554 -3.109 2.883 1.00 92.06 90 PRO A CA 1
ATOM 694 C C . PRO A 1 90 ? 0.945 -1.678 2.519 1.00 92.06 90 PRO A C 1
ATOM 696 O O . PRO A 1 90 ? 1.046 -1.369 1.335 1.00 92.06 90 PRO A O 1
ATOM 699 N N . ASP A 1 91 ? 1.190 -0.815 3.508 1.00 91.00 91 ASP A N 1
ATOM 700 C CA . ASP A 1 91 ? 1.522 0.588 3.255 1.00 91.00 91 ASP A CA 1
ATOM 701 C C . ASP A 1 91 ? 2.861 0.696 2.521 1.00 91.00 91 ASP A C 1
ATOM 703 O O . ASP A 1 91 ? 2.953 1.398 1.518 1.00 91.00 91 ASP A O 1
ATOM 707 N N . PHE A 1 92 ? 3.871 -0.056 2.966 1.00 91.88 92 PHE A N 1
ATOM 708 C CA . PHE A 1 92 ? 5.199 -0.061 2.346 1.00 91.88 92 PHE A CA 1
ATOM 709 C C . PHE A 1 92 ? 5.172 -0.633 0.926 1.00 91.88 92 PHE A C 1
ATOM 711 O O . PHE A 1 92 ? 5.841 -0.116 0.036 1.00 91.88 92 PHE A O 1
ATOM 718 N N . ILE A 1 93 ? 4.368 -1.676 0.692 1.00 90.75 93 ILE A N 1
ATOM 719 C CA . ILE A 1 93 ? 4.213 -2.255 -0.649 1.00 90.75 93 ILE A CA 1
ATOM 720 C C . ILE A 1 93 ? 3.478 -1.260 -1.557 1.00 90.75 93 ILE A C 1
ATOM 722 O O . ILE A 1 93 ? 3.888 -1.041 -2.695 1.00 90.75 93 ILE A O 1
ATOM 726 N N . SER A 1 94 ? 2.425 -0.606 -1.060 1.00 89.44 94 SER A N 1
ATOM 727 C CA . SER A 1 94 ? 1.711 0.409 -1.839 1.00 89.44 94 SER A CA 1
ATOM 728 C C . SER A 1 94 ? 2.588 1.609 -2.182 1.00 89.44 94 SER A C 1
ATOM 730 O O . SER A 1 94 ? 2.556 2.061 -3.317 1.00 89.44 94 SER A O 1
ATOM 732 N N . GLU A 1 95 ? 3.440 2.064 -1.264 1.00 88.31 95 GLU A N 1
ATOM 733 C CA . GLU A 1 95 ? 4.374 3.166 -1.509 1.00 88.31 95 GLU A CA 1
ATOM 734 C C . GLU A 1 95 ? 5.423 2.825 -2.577 1.00 88.31 95 GLU A C 1
ATOM 736 O O . GLU A 1 95 ? 5.840 3.704 -3.327 1.00 88.31 95 GLU A O 1
ATOM 741 N N . ALA A 1 96 ? 5.823 1.554 -2.682 1.00 88.19 96 ALA A N 1
ATOM 742 C CA . ALA A 1 96 ? 6.799 1.107 -3.672 1.00 88.19 96 ALA A CA 1
ATOM 743 C C . ALA A 1 96 ? 6.205 0.902 -5.079 1.00 88.19 96 ALA A C 1
ATOM 745 O O . ALA A 1 96 ? 6.899 1.126 -6.069 1.00 88.19 96 ALA A O 1
ATOM 746 N N . PHE A 1 97 ? 4.949 0.450 -5.183 1.00 87.56 97 PHE A N 1
ATOM 747 C CA . PHE A 1 97 ? 4.388 -0.043 -6.452 1.00 87.56 97 PHE A CA 1
ATOM 748 C C . PHE A 1 97 ? 3.156 0.716 -6.958 1.00 87.56 97 PHE A C 1
ATOM 750 O O . PHE A 1 97 ? 2.838 0.625 -8.150 1.00 87.56 97 PHE A O 1
ATOM 757 N N . VAL A 1 98 ? 2.450 1.434 -6.080 1.00 86.69 98 VAL A N 1
ATOM 758 C CA . VAL A 1 98 ? 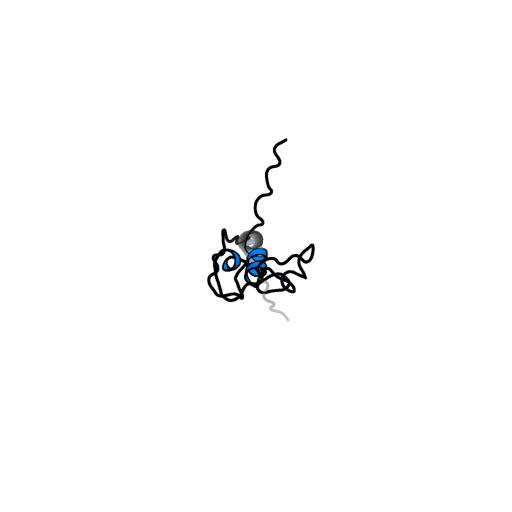1.205 2.136 -6.412 1.00 86.69 98 VAL A CA 1
ATOM 759 C C . VAL A 1 98 ? 1.489 3.635 -6.521 1.00 86.69 98 VAL A C 1
ATOM 761 O O . VAL A 1 98 ? 2.011 4.235 -5.580 1.00 86.69 98 VAL A O 1
ATOM 764 N N . PRO A 1 99 ? 1.146 4.278 -7.650 1.00 80.38 99 PRO A N 1
ATOM 765 C CA . PRO A 1 99 ? 1.284 5.721 -7.767 1.00 80.38 99 PRO A CA 1
ATOM 766 C C . PRO A 1 99 ? 0.385 6.431 -6.740 1.00 80.38 99 PRO A C 1
ATOM 768 O O . PRO A 1 99 ? -0.714 5.949 -6.448 1.00 80.38 99 PRO A O 1
ATOM 771 N N . PRO A 1 100 ? 0.810 7.589 -6.203 1.00 78.06 100 PRO A N 1
ATOM 772 C CA . PRO A 1 100 ? -0.009 8.343 -5.266 1.00 78.06 100 PRO A CA 1
ATOM 773 C C . PRO A 1 100 ? -1.367 8.681 -5.899 1.00 78.06 100 PRO A C 1
ATOM 775 O O . PRO A 1 100 ? -1.434 8.944 -7.107 1.00 78.06 100 PRO A O 1
ATOM 778 N N . PRO A 1 101 ? -2.457 8.685 -5.109 1.00 72.44 101 PRO A N 1
ATOM 779 C CA . PRO A 1 101 ? -3.767 9.037 -5.628 1.00 72.44 101 PRO A CA 1
ATOM 780 C C . PRO A 1 101 ? -3.731 10.455 -6.219 1.00 72.44 101 PRO A C 1
ATOM 782 O O . PRO A 1 101 ? -3.019 11.320 -5.695 1.00 72.44 101 PRO A O 1
ATOM 785 N N . PRO A 1 102 ? -4.485 10.719 -7.302 1.00 73.44 102 PRO A N 1
ATOM 786 C CA . PRO A 1 102 ? -4.555 12.051 -7.881 1.00 73.44 102 PRO A CA 1
ATOM 787 C C . PRO A 1 102 ? -4.995 13.052 -6.812 1.00 73.44 102 PRO A C 1
ATOM 789 O O . PRO A 1 102 ? -5.929 12.792 -6.050 1.00 73.44 102 PRO A O 1
ATOM 792 N N . LEU A 1 103 ? -4.303 14.193 -6.750 1.00 75.19 103 LEU A N 1
ATOM 793 C CA . LEU A 1 103 ? -4.619 15.245 -5.789 1.00 75.19 103 LEU A CA 1
ATOM 794 C C . LEU A 1 103 ? -6.091 15.666 -5.941 1.00 75.19 103 LEU A C 1
ATOM 796 O O . LEU A 1 103 ? -6.585 15.757 -7.073 1.00 75.19 103 LEU A O 1
ATOM 800 N N . PRO A 1 104 ? -6.802 15.933 -4.831 1.00 75.94 104 PRO A N 1
ATOM 801 C CA . PRO A 1 104 ? -8.171 16.415 -4.903 1.00 75.94 104 PRO A CA 1
ATOM 802 C C . PRO A 1 104 ? -8.202 17.714 -5.712 1.00 75.94 104 PRO A C 1
ATOM 804 O O . PRO A 1 104 ? -7.444 18.647 -5.443 1.00 75.94 104 PRO A O 1
ATOM 807 N N . LYS A 1 105 ? -9.072 17.768 -6.726 1.00 55.59 105 LYS A N 1
ATOM 808 C CA . LYS A 1 105 ? -9.296 18.992 -7.498 1.00 55.59 105 LYS A CA 1
ATOM 809 C C . LYS A 1 105 ? -9.905 20.031 -6.562 1.00 55.59 105 LYS A C 1
ATOM 811 O O . LYS A 1 105 ? -11.043 19.876 -6.124 1.00 55.59 105 LYS A O 1
ATOM 816 N N . ILE A 1 106 ? -9.137 21.067 -6.242 1.00 67.81 106 ILE A N 1
ATOM 817 C CA . ILE A 1 106 ? -9.654 22.239 -5.542 1.00 67.81 106 ILE A CA 1
ATOM 818 C C . ILE A 1 106 ? -10.420 23.043 -6.594 1.00 67.81 106 ILE A C 1
ATOM 820 O O . ILE A 1 106 ? -9.811 23.704 -7.432 1.00 67.81 106 ILE A O 1
ATOM 824 N N . ASN A 1 107 ? -11.745 22.912 -6.610 1.00 56.88 107 ASN A N 1
ATOM 825 C CA . ASN A 1 107 ? -12.595 23.807 -7.388 1.00 56.88 107 ASN A CA 1
ATOM 826 C C . ASN A 1 107 ? -12.709 25.119 -6.598 1.00 56.88 107 ASN A C 1
ATOM 828 O O . ASN A 1 107 ? -13.129 25.086 -5.440 1.00 56.88 107 ASN A O 1
ATOM 832 N N . TYR A 1 108 ? -12.273 26.225 -7.201 1.00 64.25 108 TYR A N 1
ATOM 833 C CA . TYR A 1 108 ? -12.507 27.592 -6.726 1.00 64.25 108 TYR A CA 1
ATOM 834 C C . TYR A 1 108 ? -13.896 28.085 -7.131 1.00 64.25 108 TYR A C 1
ATOM 836 O O . TYR A 1 108 ? -14.382 27.655 -8.204 1.00 64.25 108 TYR A O 1
#

Organism: Quercus suber (NCBI:txid58331)

Radius of gyration: 29.55 Å; Cα contacts (8 Å, |Δi|>4): 96; chains: 1; bounding box: 81×40×68 Å